Protein AF-A0A0F2LC52-F1 (afdb_monomer)

Radius of gyration: 11.7 Å; Cα contacts (8 Å, |Δi|>4): 82; chains: 1; bounding box: 27×32×23 Å

Foldseek 3Di:
DLVVLLVLVLV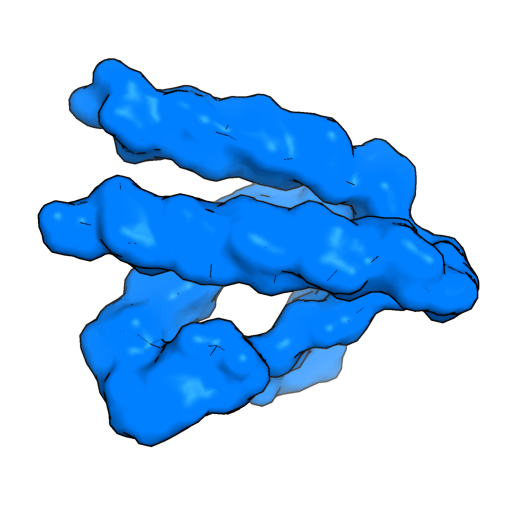VLVVCLPPDDQKDKFAQCVSQPPNPVSSVSVVVLVVVCVVVVQWADPDVRIIMGGSVSSVVSNVVSVVVVVD

Mean predicted aligned error: 2.98 Å

Secondary structure (DSSP, 8-state):
-HHHHHHHHHHHHHHHHTSSSSEEEEEHHHHHTT-HHHHHHHHHHHHHHHHTTSEEEEETTEEEEEGGGHHHHHHHHHHHHH-

Nearest PDB structures (foldseek):
  7bql-assembly1_A  TM=5.321E-01  e=1.132E+00  Aspergillus bombycis
  2qww-assembly3_F  TM=4.654E-01  e=9.269E-01  Listeria monocytogenes serotype 4b str. F2365
  5w7p-assembly1_A-2  TM=5.322E-01  e=1.928E+00  Penicillium oxalicum
  7bqj-assembly1_A  TM=5.351E-01  e=2.203E+00  Aspergillus bombycis
  2qww-assembly4_G  TM=4.482E-01  e=2.690E+00  Listeria monocytogenes serotype 4b str. F2365

Structure (mmCIF, N/CA/C/O backbone):
data_A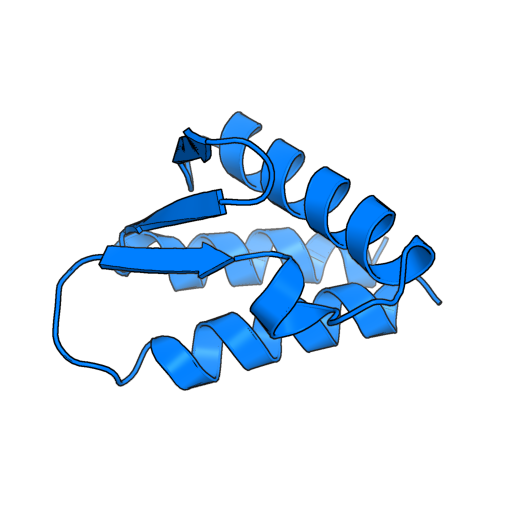F-A0A0F2LC52-F1
#
_entry.id   AF-A0A0F2LC52-F1
#
loop_
_atom_site.group_PDB
_atom_site.id
_atom_site.type_symbol
_atom_site.label_atom_id
_atom_site.label_alt_id
_atom_site.label_comp_id
_atom_site.label_asym_id
_atom_site.label_entity_id
_atom_site.label_seq_id
_atom_site.pdbx_PDB_ins_code
_atom_site.Cartn_x
_atom_site.Cartn_y
_atom_site.Cartn_z
_atom_site.occu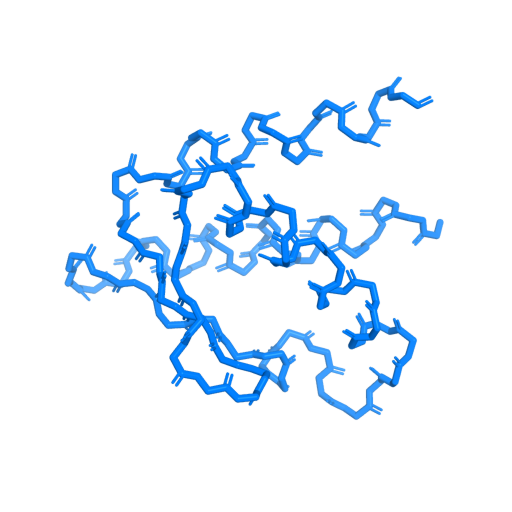pancy
_atom_site.B_iso_or_equiv
_atom_site.auth_seq_id
_atom_site.auth_comp_id
_atom_site.auth_asym_id
_atom_site.auth_atom_id
_atom_site.pdbx_PDB_model_num
ATOM 1 N N . MET A 1 1 ? 7.898 13.053 -11.449 1.00 58.28 1 MET A N 1
ATOM 2 C CA . MET A 1 1 ? 8.712 11.937 -10.910 1.00 58.28 1 MET A CA 1
ATOM 3 C C . MET A 1 1 ? 8.186 11.356 -9.600 1.00 58.28 1 MET A C 1
ATOM 5 O O . MET A 1 1 ? 8.206 10.150 -9.486 1.00 58.28 1 MET A O 1
ATOM 9 N N . ARG A 1 2 ? 7.722 12.122 -8.594 1.00 71.44 2 ARG A N 1
ATOM 10 C CA . ARG A 1 2 ? 7.128 11.503 -7.380 1.00 71.44 2 ARG A CA 1
ATOM 11 C C . ARG A 1 2 ? 5.730 10.913 -7.633 1.00 71.44 2 ARG A C 1
ATOM 13 O O . ARG A 1 2 ? 5.432 9.822 -7.163 1.00 71.44 2 ARG A O 1
ATOM 20 N N . THR A 1 3 ? 4.930 11.608 -8.439 1.00 85.06 3 THR A N 1
ATOM 21 C CA . THR A 1 3 ? 3.542 11.250 -8.762 1.00 85.06 3 THR A CA 1
ATOM 22 C C . THR A 1 3 ? 3.410 9.908 -9.482 1.00 85.06 3 THR A C 1
ATOM 24 O O . THR A 1 3 ? 2.546 9.124 -9.120 1.00 85.06 3 THR A O 1
ATOM 27 N N . GLU A 1 4 ? 4.321 9.578 -10.407 1.00 90.75 4 GLU A N 1
ATOM 28 C CA . GLU A 1 4 ? 4.260 8.321 -11.181 1.00 90.75 4 GLU A CA 1
ATOM 29 C C . GLU A 1 4 ? 4.328 7.062 -10.291 1.00 90.75 4 GLU A C 1
ATOM 31 O O . GLU A 1 4 ? 3.666 6.061 -10.562 1.00 90.75 4 GLU A O 1
ATOM 36 N N . TYR A 1 5 ? 5.108 7.096 -9.201 1.00 92.38 5 TYR A N 1
ATOM 37 C CA . TYR A 1 5 ? 5.224 5.961 -8.278 1.00 92.38 5 TYR A CA 1
ATOM 38 C C . TYR A 1 5 ? 3.998 5.846 -7.373 1.00 92.38 5 TYR A C 1
ATOM 40 O O . TYR A 1 5 ? 3.579 4.734 -7.054 1.00 92.38 5 TYR A O 1
ATOM 48 N N . ILE A 1 6 ? 3.403 6.982 -6.998 1.00 93.75 6 ILE A N 1
ATOM 49 C CA . ILE A 1 6 ? 2.136 7.010 -6.264 1.00 93.75 6 ILE A CA 1
ATOM 50 C C . ILE A 1 6 ? 1.022 6.431 -7.141 1.00 93.75 6 ILE A C 1
ATOM 52 O O . ILE A 1 6 ? 0.315 5.528 -6.705 1.00 93.75 6 ILE A O 1
ATOM 56 N N . GLU A 1 7 ? 0.913 6.873 -8.394 1.00 93.12 7 GLU A N 1
ATOM 57 C CA . GLU A 1 7 ? -0.062 6.357 -9.360 1.00 93.12 7 GLU A CA 1
ATOM 58 C C . GLU A 1 7 ? 0.111 4.854 -9.603 1.00 93.12 7 GLU A C 1
ATOM 60 O O . GLU A 1 7 ? -0.872 4.114 -9.606 1.00 93.12 7 GLU A O 1
ATOM 65 N N . ARG A 1 8 ? 1.354 4.367 -9.722 1.00 94.19 8 ARG A N 1
ATOM 66 C CA . ARG A 1 8 ? 1.642 2.926 -9.817 1.00 94.19 8 ARG A CA 1
ATOM 67 C C . ARG A 1 8 ? 1.163 2.145 -8.597 1.00 94.19 8 ARG A C 1
ATOM 69 O O . ARG A 1 8 ? 0.584 1.071 -8.759 1.00 94.19 8 ARG A O 1
ATOM 76 N N . LEU A 1 9 ? 1.403 2.657 -7.388 1.00 95.50 9 LEU A N 1
ATOM 77 C CA . LEU A 1 9 ? 0.935 2.010 -6.162 1.00 95.50 9 LEU A CA 1
ATOM 78 C C . LEU A 1 9 ? -0.596 2.009 -6.091 1.00 95.50 9 LEU A C 1
ATOM 80 O O . LEU A 1 9 ? -1.180 0.966 -5.816 1.00 95.50 9 LEU A O 1
ATOM 84 N N . LEU A 1 10 ? -1.245 3.135 -6.398 1.00 95.38 10 LEU A N 1
ATOM 85 C CA . LEU A 1 10 ? -2.707 3.246 -6.441 1.00 95.38 10 LEU A CA 1
ATOM 86 C C . LEU A 1 10 ? -3.316 2.258 -7.440 1.00 95.38 10 LEU A C 1
ATOM 88 O O . LEU A 1 10 ? -4.227 1.513 -7.086 1.00 95.38 10 LEU A O 1
ATOM 92 N N . HIS A 1 11 ? -2.761 2.183 -8.651 1.00 94.50 11 HIS A N 1
ATOM 93 C CA . HIS A 1 11 ? -3.208 1.238 -9.669 1.00 94.50 11 HIS A CA 1
ATOM 94 C C . HIS A 1 11 ? -3.059 -0.221 -9.214 1.00 94.50 11 HIS A C 1
ATOM 96 O O . HIS A 1 11 ? -3.958 -1.036 -9.434 1.00 94.50 11 HIS A O 1
ATOM 102 N N . TYR A 1 12 ? -1.955 -0.558 -8.537 1.00 94.94 12 TYR A N 1
ATOM 103 C CA . TYR A 1 12 ? -1.777 -1.881 -7.938 1.00 94.94 12 TYR A CA 1
ATOM 104 C C . TYR A 1 12 ? -2.849 -2.159 -6.875 1.00 94.94 12 TYR A C 1
ATOM 106 O O . TYR A 1 12 ? -3.475 -3.215 -6.896 1.00 94.94 12 TYR A O 1
ATOM 114 N N . LEU A 1 13 ? -3.103 -1.221 -5.961 1.00 95.19 13 LEU A N 1
ATOM 115 C CA . LEU A 1 13 ? -4.111 -1.405 -4.913 1.00 95.19 13 LEU A CA 1
ATOM 116 C C . LEU A 1 13 ? -5.514 -1.607 -5.495 1.00 95.19 13 LEU A C 1
ATOM 118 O O . LEU A 1 13 ? -6.205 -2.526 -5.062 1.00 95.19 13 LEU A O 1
ATOM 122 N N . ASP A 1 14 ? -5.901 -0.823 -6.502 1.00 92.88 14 ASP A N 1
ATOM 123 C CA . ASP A 1 14 ? -7.213 -0.936 -7.151 1.00 92.88 14 ASP A CA 1
ATOM 124 C C . ASP A 1 14 ? -7.370 -2.263 -7.894 1.00 92.88 14 ASP A C 1
ATOM 126 O O . ASP A 1 14 ? -8.373 -2.953 -7.731 1.00 92.88 14 ASP A O 1
ATOM 130 N N . THR A 1 15 ? -6.345 -2.674 -8.644 1.00 92.25 15 THR A N 1
ATOM 131 C CA . THR A 1 15 ? -6.373 -3.930 -9.411 1.00 92.25 15 THR A CA 1
ATOM 132 C C . THR A 1 15 ? -6.582 -5.142 -8.504 1.00 92.25 15 THR A C 1
ATOM 134 O O . THR A 1 15 ? -7.350 -6.047 -8.821 1.00 92.25 15 THR A O 1
ATOM 137 N N . TYR A 1 16 ? -5.903 -5.169 -7.356 1.00 89.62 16 TYR A N 1
ATOM 138 C CA . TYR A 1 16 ? -5.955 -6.300 -6.431 1.00 89.62 16 TYR A CA 1
ATOM 139 C C . TYR A 1 16 ? -7.057 -6.164 -5.366 1.00 89.62 16 TYR A C 1
ATOM 141 O O . TYR A 1 16 ? -7.304 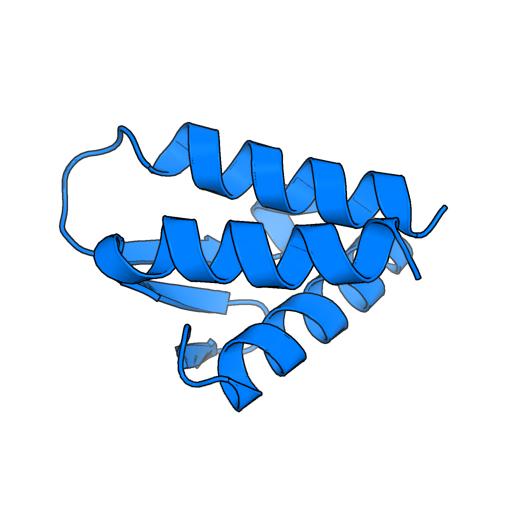-7.117 -4.619 1.00 89.62 16 TYR A O 1
ATOM 149 N N . ARG A 1 17 ? -7.760 -5.023 -5.300 1.00 89.88 17 ARG A N 1
ATOM 150 C CA . ARG A 1 17 ? -8.935 -4.838 -4.433 1.00 89.88 17 ARG A CA 1
ATOM 151 C C . ARG A 1 17 ? -10.049 -5.824 -4.783 1.00 89.88 17 ARG A C 1
ATOM 153 O O . ARG A 1 17 ? -10.659 -6.378 -3.869 1.00 89.88 17 ARG A O 1
ATOM 160 N N . GLU A 1 18 ? -10.235 -6.105 -6.069 1.00 89.12 18 GLU A N 1
ATOM 161 C CA . GLU A 1 18 ? -11.295 -6.975 -6.600 1.00 89.12 18 GLU A CA 1
ATOM 162 C C . GLU A 1 18 ? -11.035 -8.479 -6.393 1.00 89.12 18 GLU A C 1
ATOM 164 O O . GLU A 1 18 ? -11.926 -9.309 -6.559 1.00 89.12 18 GLU A O 1
ATOM 169 N N . PHE A 1 19 ? -9.816 -8.872 -6.015 1.00 89.69 19 PHE A N 1
ATOM 170 C CA . PHE A 1 19 ? -9.452 -10.289 -5.884 1.00 89.69 19 PHE A CA 1
ATOM 171 C C . PHE A 1 19 ? -10.109 -10.904 -4.638 1.00 89.69 19 PHE A C 1
ATOM 173 O O . PHE A 1 19 ? -10.291 -10.201 -3.662 1.00 89.69 19 PHE A O 1
ATOM 180 N N . PRO A 1 20 ? -10.443 -12.197 -4.555 1.00 91.00 20 PRO A N 1
ATOM 181 C CA . PRO A 1 20 ? -11.017 -12.758 -3.326 1.00 91.00 20 PRO A CA 1
ATOM 182 C C . PRO A 1 20 ? -10.100 -12.628 -2.089 1.00 91.00 20 PRO A C 1
ATOM 184 O O . PRO A 1 20 ? -8.875 -12.672 -2.205 1.00 91.00 20 PRO A O 1
ATOM 187 N N . GLY A 1 21 ? -10.695 -12.506 -0.895 1.00 93.75 21 GLY A N 1
ATOM 188 C CA . GLY A 1 21 ? -9.986 -12.467 0.395 1.00 93.75 21 GLY A CA 1
ATOM 189 C C . GLY A 1 21 ? -10.038 -11.117 1.124 1.00 93.75 21 GLY A C 1
ATOM 190 O O . GLY A 1 21 ? -10.431 -10.096 0.558 1.00 93.75 21 GLY A O 1
ATOM 191 N N . THR A 1 22 ? -9.646 -11.121 2.402 1.00 95.44 22 THR A N 1
ATOM 192 C CA . THR A 1 22 ? -9.681 -9.950 3.307 1.00 95.44 22 THR A CA 1
ATOM 193 C C . THR A 1 22 ? -8.387 -9.137 3.313 1.00 95.44 22 THR A C 1
ATOM 195 O O . THR A 1 22 ? -8.376 -7.988 3.762 1.00 95.44 22 THR A O 1
ATOM 198 N N . VAL A 1 23 ? -7.303 -9.721 2.802 1.00 95.62 23 VAL A N 1
ATOM 199 C CA . VAL A 1 23 ? -5.964 -9.131 2.786 1.00 95.62 23 VAL A CA 1
ATOM 200 C C . VAL A 1 23 ? -5.395 -9.085 1.376 1.00 95.62 23 VAL A C 1
ATOM 202 O O . VAL A 1 23 ? -5.710 -9.916 0.526 1.00 95.62 23 VAL A O 1
ATOM 205 N N . LEU A 1 24 ? -4.518 -8.117 1.151 1.00 95.88 24 LEU A N 1
ATOM 206 C CA . LEU A 1 24 ? -3.775 -7.900 -0.076 1.00 95.88 24 LEU A CA 1
ATOM 207 C C . LEU A 1 24 ? -2.282 -7.953 0.247 1.00 95.88 24 LEU A C 1
ATOM 209 O O . LEU A 1 24 ?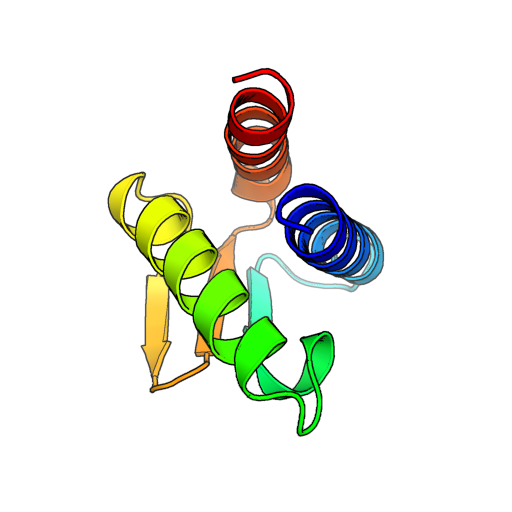 -1.799 -7.264 1.146 1.00 95.88 24 LEU A O 1
ATOM 213 N N . VAL A 1 25 ? -1.544 -8.778 -0.496 1.00 95.88 25 VAL A N 1
ATOM 214 C CA . VAL A 1 25 ? -0.085 -8.876 -0.370 1.00 95.88 25 VAL A CA 1
ATOM 215 C C . VAL A 1 25 ? 0.562 -7.947 -1.390 1.00 95.88 25 VAL A C 1
ATOM 217 O O . VAL A 1 25 ? 0.453 -8.149 -2.603 1.00 95.88 25 VAL A O 1
ATOM 220 N N . VAL A 1 26 ? 1.270 -6.936 -0.898 1.00 97.06 26 VAL A N 1
ATOM 221 C CA . VAL A 1 26 ? 2.061 -6.018 -1.716 1.00 97.06 26 VAL A CA 1
ATOM 222 C C . VAL A 1 26 ? 3.472 -6.562 -1.819 1.00 97.06 26 VAL A C 1
ATOM 224 O O . VAL A 1 26 ? 4.139 -6.749 -0.804 1.00 97.06 26 VAL A O 1
ATOM 227 N N . LYS A 1 27 ? 3.952 -6.792 -3.042 1.00 96.38 27 LYS A N 1
ATOM 228 C CA . LYS A 1 27 ? 5.358 -7.121 -3.298 1.00 96.38 27 LYS A CA 1
ATOM 229 C C . LYS A 1 27 ? 5.966 -6.049 -4.185 1.00 96.38 27 LYS A C 1
ATOM 231 O O . LYS A 1 27 ? 5.456 -5.810 -5.276 1.00 96.38 27 LYS A O 1
ATOM 236 N N . ILE A 1 28 ? 7.077 -5.456 -3.754 1.00 96.62 28 ILE A N 1
ATOM 237 C CA . ILE A 1 28 ? 7.749 -4.383 -4.507 1.00 96.62 28 ILE A CA 1
ATOM 238 C C . ILE A 1 28 ? 8.128 -4.849 -5.917 1.00 96.62 28 ILE A C 1
ATOM 240 O O . ILE A 1 28 ? 7.904 -4.129 -6.885 1.00 96.62 28 ILE A O 1
ATOM 244 N N . GLU A 1 29 ? 8.605 -6.089 -6.049 1.00 95.62 29 GLU A N 1
ATOM 245 C CA . GLU A 1 29 ? 8.955 -6.697 -7.341 1.00 95.62 29 GLU A CA 1
ATOM 246 C C . GLU A 1 29 ? 7.771 -6.765 -8.320 1.00 95.62 29 GLU A C 1
ATOM 248 O O . GLU A 1 29 ? 7.971 -6.677 -9.526 1.00 95.62 29 GLU A O 1
ATOM 253 N N . ARG A 1 30 ? 6.529 -6.871 -7.821 1.00 95.38 30 ARG A N 1
ATOM 254 C CA . ARG A 1 30 ? 5.323 -6.906 -8.666 1.00 95.38 30 ARG A CA 1
ATOM 255 C C . ARG A 1 30 ? 4.907 -5.525 -9.163 1.00 95.38 30 ARG A C 1
ATOM 257 O O . ARG A 1 30 ? 4.187 -5.445 -10.149 1.00 95.38 30 ARG A O 1
ATOM 264 N N . ILE A 1 31 ? 5.342 -4.466 -8.484 1.00 95.56 31 ILE A N 1
ATOM 265 C CA . ILE A 1 31 ? 5.052 -3.076 -8.859 1.00 95.56 31 ILE A CA 1
ATOM 266 C C . ILE A 1 31 ? 6.177 -2.521 -9.742 1.00 95.56 31 ILE A C 1
ATOM 268 O O . ILE A 1 31 ? 5.918 -1.863 -10.745 1.00 95.56 31 ILE A O 1
ATOM 272 N N . CYS A 1 32 ? 7.430 -2.787 -9.369 1.00 95.31 32 CYS A N 1
ATOM 273 C CA . CYS A 1 32 ? 8.606 -2.138 -9.947 1.00 95.31 32 CYS A CA 1
ATOM 274 C C . CYS A 1 32 ? 9.475 -3.048 -10.825 1.00 95.31 32 CYS A C 1
ATOM 276 O O . CYS A 1 32 ? 10.360 -2.547 -11.519 1.00 95.31 32 CYS A O 1
ATOM 278 N N . GLY A 1 33 ? 9.285 -4.370 -10.789 1.00 94.62 33 GLY A N 1
ATOM 279 C CA . GLY A 1 33 ? 10.203 -5.308 -11.434 1.00 94.62 33 GLY A CA 1
ATOM 280 C C . GLY A 1 33 ? 11.640 -5.107 -10.938 1.00 94.62 33 GLY A C 1
ATOM 281 O O . GLY A 1 33 ? 11.905 -5.170 -9.739 1.00 94.62 33 GLY A O 1
ATOM 282 N N . ILE A 1 34 ? 12.559 -4.832 -11.869 1.00 95.06 34 ILE A N 1
ATOM 283 C CA . ILE A 1 34 ? 13.988 -4.598 -11.595 1.00 95.06 34 ILE A CA 1
ATOM 284 C C . ILE A 1 34 ? 14.354 -3.115 -11.393 1.00 95.06 34 ILE A C 1
ATOM 286 O O . ILE A 1 34 ? 15.522 -2.800 -11.151 1.00 95.06 34 ILE A O 1
ATOM 290 N N . ASP A 1 35 ? 13.389 -2.195 -11.494 1.00 95.44 35 ASP A N 1
ATOM 291 C CA . ASP A 1 35 ? 13.635 -0.761 -11.337 1.00 95.44 35 ASP A CA 1
ATOM 292 C C . ASP A 1 35 ? 13.949 -0.425 -9.869 1.00 95.44 35 ASP A C 1
ATOM 294 O O . ASP A 1 35 ? 13.080 -0.408 -8.987 1.00 95.44 35 ASP A O 1
ATOM 298 N N . ARG A 1 36 ? 15.229 -0.141 -9.608 1.00 94.38 36 ARG A N 1
ATOM 299 C CA . ARG A 1 36 ? 15.739 0.198 -8.273 1.00 94.38 36 ARG A CA 1
ATOM 300 C C . ARG A 1 36 ? 15.217 1.539 -7.767 1.00 94.38 36 ARG A C 1
ATOM 302 O O . ARG A 1 36 ? 15.010 1.675 -6.562 1.00 94.38 36 ARG A O 1
ATOM 309 N N . ARG A 1 37 ? 14.999 2.516 -8.653 1.00 94.25 37 ARG A N 1
ATOM 310 C CA . ARG A 1 37 ? 14.506 3.844 -8.268 1.00 94.25 37 ARG A CA 1
ATOM 311 C C . ARG A 1 37 ? 13.043 3.750 -7.863 1.00 94.25 37 ARG A C 1
ATOM 313 O O . ARG A 1 37 ? 12.696 4.206 -6.777 1.00 94.25 37 ARG A O 1
ATOM 320 N N . CYS A 1 38 ? 12.235 3.064 -8.670 1.00 94.81 38 CYS A N 1
ATOM 321 C CA . CYS A 1 38 ? 10.862 2.717 -8.312 1.00 94.81 38 CYS A CA 1
ATOM 322 C C . CYS A 1 38 ? 10.820 1.973 -6.975 1.00 94.81 38 CYS A C 1
ATOM 324 O O . CYS A 1 38 ? 10.090 2.373 -6.073 1.00 94.81 38 CYS A O 1
ATOM 326 N N . SER A 1 39 ? 11.660 0.945 -6.810 1.00 95.94 39 SER A N 1
ATOM 327 C CA . SER A 1 39 ? 11.686 0.145 -5.582 1.00 95.94 39 SER A CA 1
ATOM 328 C C . SER A 1 39 ? 11.967 0.997 -4.348 1.00 95.94 39 SER A C 1
ATOM 330 O O . SER A 1 39 ? 11.276 0.857 -3.345 1.00 95.94 39 SER A O 1
ATOM 332 N N . TRP A 1 40 ? 12.944 1.905 -4.421 1.00 95.69 40 TRP A N 1
ATOM 333 C CA . TRP A 1 40 ? 13.264 2.809 -3.317 1.00 95.69 40 TRP A CA 1
ATOM 334 C C . TRP A 1 40 ? 12.084 3.725 -2.961 1.00 95.69 40 TRP A C 1
ATOM 336 O O . TRP A 1 40 ? 11.727 3.834 -1.790 1.00 95.69 40 TRP A O 1
ATOM 346 N N . TYR A 1 41 ? 11.422 4.316 -3.961 1.00 95.81 41 TYR A N 1
ATOM 347 C CA . TYR A 1 41 ? 10.249 5.164 -3.733 1.00 95.81 41 TYR A CA 1
ATOM 348 C C . TYR A 1 41 ? 9.063 4.397 -3.143 1.00 95.81 41 TYR A C 1
ATOM 350 O O . TYR A 1 41 ? 8.483 4.856 -2.161 1.00 95.81 41 TYR A O 1
ATOM 358 N N . ILE A 1 42 ? 8.716 3.229 -3.693 1.00 96.75 42 ILE A N 1
ATOM 359 C CA . ILE A 1 42 ? 7.603 2.428 -3.169 1.00 96.75 42 ILE A CA 1
ATOM 360 C C . ILE A 1 42 ? 7.916 1.936 -1.752 1.00 96.75 42 ILE A C 1
ATOM 362 O O . ILE A 1 42 ? 7.023 1.943 -0.917 1.00 96.75 42 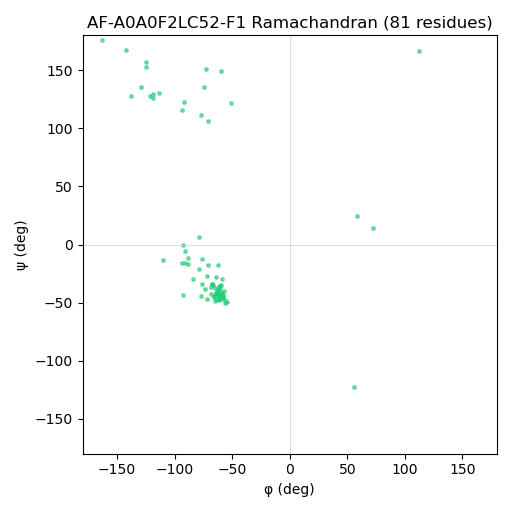ILE A O 1
ATOM 366 N N . ILE A 1 43 ? 9.164 1.568 -1.435 1.00 96.75 43 ILE A N 1
ATOM 367 C CA . ILE A 1 43 ? 9.546 1.205 -0.059 1.00 96.75 43 ILE A CA 1
ATOM 368 C C . ILE A 1 43 ? 9.279 2.363 0.907 1.00 96.75 43 ILE A C 1
ATOM 370 O O . ILE A 1 43 ? 8.713 2.129 1.969 1.00 96.75 43 ILE A O 1
ATOM 374 N N . ASN A 1 44 ? 9.632 3.597 0.541 1.00 95.81 44 ASN A N 1
ATOM 375 C CA . ASN A 1 44 ? 9.366 4.757 1.393 1.00 95.81 44 ASN A CA 1
ATOM 376 C C . ASN A 1 44 ? 7.861 4.999 1.583 1.00 95.81 44 ASN A C 1
ATOM 378 O O . ASN A 1 44 ? 7.430 5.252 2.703 1.00 95.81 44 ASN A O 1
ATOM 382 N N . LEU A 1 45 ? 7.059 4.863 0.521 1.00 96.31 45 LEU A N 1
ATOM 383 C CA . LEU A 1 45 ? 5.598 4.963 0.620 1.00 96.31 45 LEU A CA 1
ATOM 384 C C . LEU A 1 45 ? 5.011 3.858 1.506 1.00 96.31 45 LEU A C 1
ATOM 386 O O . LEU A 1 45 ? 4.149 4.127 2.333 1.00 96.31 45 LEU A O 1
ATOM 390 N N . MET A 1 46 ? 5.489 2.622 1.365 1.00 97.75 46 MET A N 1
ATOM 391 C CA . MET A 1 46 ? 5.015 1.500 2.172 1.00 97.75 46 MET A CA 1
ATOM 392 C C . MET A 1 46 ? 5.418 1.623 3.643 1.00 97.75 46 MET A C 1
ATOM 394 O O . MET A 1 46 ? 4.615 1.276 4.501 1.00 97.75 46 MET A O 1
ATOM 398 N N . ASN A 1 47 ? 6.610 2.151 3.941 1.00 97.50 47 ASN A N 1
ATOM 399 C CA . ASN A 1 47 ? 7.008 2.459 5.316 1.00 97.50 47 ASN A CA 1
ATOM 400 C C . ASN A 1 47 ? 6.098 3.543 5.922 1.00 97.50 47 ASN A C 1
ATOM 402 O O . ASN A 1 47 ? 5.639 3.374 7.040 1.00 97.50 47 ASN A O 1
ATOM 406 N N . LEU A 1 48 ? 5.765 4.604 5.175 1.00 96.50 48 LEU A N 1
ATOM 407 C CA . LEU A 1 48 ? 4.813 5.623 5.639 1.00 96.50 48 LEU A CA 1
ATOM 408 C C . LEU A 1 48 ? 3.425 5.016 5.923 1.00 96.50 48 LEU A C 1
ATOM 410 O O . LEU A 1 48 ? 2.820 5.276 6.954 1.00 96.50 48 LEU A O 1
ATOM 414 N N . ILE A 1 49 ? 2.923 4.162 5.026 1.00 97.69 49 ILE A N 1
ATOM 415 C CA . ILE A 1 49 ? 1.647 3.451 5.218 1.00 97.69 49 ILE A CA 1
ATOM 416 C C . ILE A 1 49 ? 1.694 2.540 6.462 1.00 97.69 49 ILE A C 1
ATOM 418 O O . ILE A 1 49 ? 0.685 2.350 7.141 1.00 97.69 49 ILE A O 1
ATOM 422 N N . GLU A 1 50 ? 2.844 1.927 6.739 1.00 97.69 50 GLU A N 1
ATOM 423 C CA . GLU A 1 50 ? 3.085 1.118 7.937 1.00 97.69 50 GLU A CA 1
ATOM 424 C C . GLU A 1 50 ? 3.112 1.970 9.217 1.00 97.69 50 GLU A C 1
ATOM 426 O O . GLU A 1 50 ? 2.471 1.590 10.193 1.00 97.69 50 GLU A O 1
ATOM 431 N N . GLU A 1 51 ? 3.763 3.137 9.202 1.00 97.56 51 GLU A N 1
ATOM 432 C CA . GLU A 1 51 ? 3.782 4.099 10.320 1.00 97.56 51 GLU A CA 1
ATOM 433 C C . GLU A 1 51 ? 2.369 4.587 10.690 1.00 97.56 51 GLU A C 1
ATOM 435 O O . GLU A 1 51 ? 2.047 4.734 11.869 1.00 97.56 51 GLU A O 1
ATOM 440 N N . GLU A 1 52 ? 1.486 4.727 9.699 1.00 97.62 52 GLU A N 1
ATOM 441 C CA . GLU A 1 52 ? 0.064 5.061 9.881 1.00 97.62 52 GLU A CA 1
ATOM 442 C C . GLU A 1 52 ? -0.810 3.862 10.318 1.00 97.62 52 GLU A C 1
ATOM 444 O O . GLU A 1 52 ? -2.035 3.963 10.390 1.00 97.62 52 GLU A O 1
ATOM 449 N N . ASN A 1 53 ? -0.215 2.701 10.618 1.00 97.94 53 ASN A N 1
ATOM 450 C CA . ASN A 1 53 ? -0.907 1.456 10.989 1.00 97.94 53 ASN A CA 1
ATOM 451 C C . ASN A 1 53 ? -1.898 0.936 9.926 1.00 97.94 53 ASN A C 1
ATOM 453 O O . ASN A 1 53 ? -2.838 0.196 10.232 1.00 97.94 53 ASN A O 1
ATOM 457 N N . LEU A 1 54 ? -1.700 1.298 8.656 1.00 98.12 54 LEU A N 1
ATOM 458 C CA . LEU A 1 54 ? -2.570 0.882 7.551 1.00 98.12 54 LEU A CA 1
ATOM 459 C C . LEU A 1 54 ? -2.073 -0.392 6.851 1.00 98.12 54 LEU A C 1
ATOM 461 O O . LEU A 1 54 ? -2.839 -1.053 6.140 1.00 98.12 54 LEU A O 1
ATOM 465 N N . SER A 1 55 ? -0.815 -0.769 7.079 1.00 97.94 55 SER A N 1
ATOM 466 C CA . SER A 1 55 ? -0.206 -2.011 6.599 1.00 97.94 55 SER A CA 1
ATOM 467 C C . SER A 1 55 ? 0.746 -2.604 7.637 1.00 97.94 55 SER A C 1
ATOM 469 O O . SER A 1 55 ? 1.114 -1.937 8.597 1.00 97.94 55 SER A O 1
ATOM 471 N N . TYR A 1 56 ? 1.165 -3.851 7.430 1.00 97.19 56 TYR A N 1
ATOM 472 C CA . TYR A 1 56 ? 2.208 -4.498 8.227 1.00 97.19 56 TYR A CA 1
ATOM 473 C C . TYR A 1 56 ? 3.273 -5.117 7.322 1.00 97.19 56 TYR A C 1
ATOM 475 O O . TYR A 1 56 ? 2.956 -5.798 6.337 1.00 97.19 56 TYR A O 1
ATOM 483 N N . LYS A 1 57 ? 4.546 -4.916 7.663 1.00 97.62 57 LYS A N 1
ATOM 484 C CA . LYS A 1 57 ? 5.670 -5.499 6.933 1.00 97.62 57 LYS A CA 1
ATOM 485 C C . LYS A 1 57 ? 5.849 -6.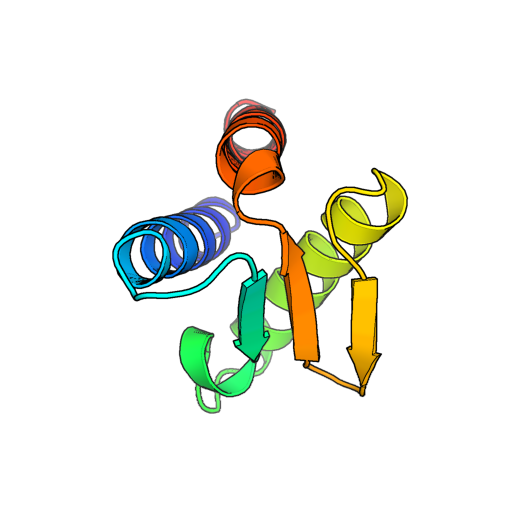968 7.275 1.00 97.62 57 LYS A C 1
ATOM 487 O O . LYS A 1 57 ? 6.301 -7.330 8.354 1.00 97.62 57 LYS A O 1
ATOM 492 N N . TRP A 1 58 ? 5.571 -7.827 6.299 1.00 96.62 58 TRP A N 1
ATOM 493 C CA . TRP A 1 58 ? 5.737 -9.271 6.454 1.00 96.62 58 TRP A CA 1
ATOM 494 C C . TRP A 1 58 ? 7.202 -9.699 6.349 1.00 96.62 58 TRP A C 1
ATOM 496 O O . TRP A 1 58 ? 7.688 -10.528 7.111 1.00 96.62 58 TRP A O 1
ATOM 506 N N . ARG A 1 59 ? 7.918 -9.150 5.362 1.00 95.50 59 ARG A N 1
ATOM 507 C CA . ARG A 1 59 ? 9.350 -9.388 5.130 1.00 95.50 59 ARG A CA 1
ATOM 508 C C . ARG A 1 59 ? 9.916 -8.305 4.220 1.00 95.50 59 ARG A C 1
ATOM 510 O O . ARG A 1 59 ? 9.183 -7.461 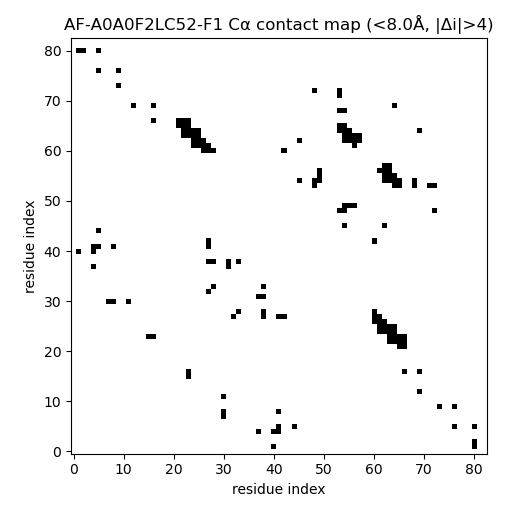3.708 1.00 95.50 59 ARG A O 1
ATOM 517 N N . LYS A 1 60 ? 11.227 -8.330 3.970 1.00 93.50 60 LYS A N 1
ATOM 518 C CA . LYS A 1 60 ? 11.881 -7.373 3.064 1.00 93.50 60 LYS A CA 1
ATOM 519 C C . LYS A 1 60 ? 11.150 -7.306 1.714 1.00 93.50 60 LYS A C 1
ATOM 521 O O . LYS A 1 60 ? 11.015 -8.316 1.029 1.00 93.50 60 LYS A O 1
ATOM 526 N N . GLY A 1 61 ? 10.687 -6.109 1.347 1.00 95.88 61 GLY A N 1
ATOM 527 C CA . GLY A 1 61 ? 9.994 -5.869 0.080 1.00 95.88 61 GLY A CA 1
ATOM 528 C C . GLY A 1 61 ? 8.576 -6.450 0.002 1.00 95.88 61 GLY A C 1
ATOM 529 O O . GLY A 1 61 ? 8.047 -6.578 -1.102 1.00 95.88 61 GLY A O 1
ATOM 530 N N . THR A 1 62 ? 7.975 -6.861 1.124 1.00 98.00 62 THR A N 1
ATOM 531 C CA . THR A 1 62 ? 6.622 -7.430 1.166 1.00 98.00 62 THR A CA 1
ATOM 532 C C . THR A 1 62 ? 5.819 -6.896 2.351 1.00 98.00 62 THR A C 1
ATOM 534 O O . THR A 1 62 ? 6.245 -7.029 3.498 1.00 98.00 62 THR A O 1
ATOM 537 N N . TRP A 1 63 ? 4.620 -6.392 2.070 1.00 98.38 63 TRP A N 1
ATOM 538 C CA . TRP A 1 63 ? 3.661 -5.920 3.069 1.00 98.38 63 TRP A CA 1
ATOM 539 C C . TRP A 1 63 ? 2.319 -6.620 2.912 1.00 98.38 63 TRP A C 1
ATOM 541 O O . TRP A 1 63 ? 1.974 -7.114 1.835 1.00 98.38 63 TRP A O 1
ATOM 551 N N . ILE A 1 64 ? 1.564 -6.638 4.001 1.00 97.94 64 ILE A N 1
ATOM 552 C CA . ILE A 1 64 ? 0.181 -7.092 4.050 1.00 97.94 64 ILE A CA 1
ATOM 553 C C . ILE A 1 64 ? -0.692 -5.881 4.371 1.00 97.94 64 ILE A C 1
ATOM 555 O O . ILE A 1 64 ? -0.415 -5.138 5.312 1.00 97.94 64 ILE A O 1
ATOM 559 N N . ILE A 1 65 ? -1.743 -5.694 3.580 1.00 97.94 65 ILE A N 1
ATOM 560 C CA . ILE A 1 65 ? -2.759 -4.657 3.762 1.00 97.94 65 ILE A CA 1
ATOM 561 C C . ILE A 1 65 ? -4.103 -5.347 3.976 1.00 97.94 65 ILE A C 1
ATOM 563 O O . ILE A 1 65 ? -4.496 -6.192 3.171 1.00 97.94 65 ILE A O 1
ATOM 567 N N . TYR A 1 66 ? -4.833 -4.974 5.025 1.00 96.75 66 TYR A N 1
ATOM 568 C CA . TYR A 1 66 ? -6.246 -5.333 5.127 1.00 96.75 66 TYR A CA 1
ATOM 569 C C . TYR A 1 66 ? -7.061 -4.471 4.170 1.00 96.75 66 TYR A C 1
ATOM 571 O O . TYR A 1 66 ? -6.861 -3.262 4.082 1.00 96.75 66 TYR A O 1
ATOM 579 N N . LYS A 1 67 ? -7.996 -5.071 3.436 1.00 95.62 67 LYS A N 1
ATOM 580 C CA . LYS A 1 67 ? -8.706 -4.352 2.369 1.00 95.62 67 LYS A CA 1
ATOM 581 C C . LYS A 1 67 ? -9.559 -3.184 2.844 1.00 95.62 67 LYS A C 1
ATOM 583 O O . LYS A 1 67 ? -9.725 -2.222 2.103 1.00 95.62 67 LYS A O 1
ATOM 588 N N . ASN A 1 68 ? -10.055 -3.244 4.076 1.00 95.38 68 ASN A N 1
ATOM 589 C CA . ASN A 1 68 ? -10.754 -2.129 4.716 1.00 95.38 68 ASN A CA 1
ATOM 590 C C . ASN A 1 68 ? -9.864 -0.882 4.898 1.00 95.38 68 ASN A C 1
ATOM 592 O O . ASN A 1 68 ? -10.392 0.209 5.082 1.00 95.38 68 ASN A O 1
ATOM 596 N N . ASN A 1 69 ? -8.537 -1.019 4.812 1.00 97.25 69 ASN A N 1
ATOM 597 C CA . ASN A 1 69 ? -7.602 0.100 4.879 1.00 97.25 69 ASN A CA 1
ATOM 598 C C . ASN A 1 69 ? -7.316 0.733 3.509 1.00 97.25 69 ASN A C 1
ATOM 600 O O . ASN A 1 69 ? -6.730 1.810 3.477 1.00 97.25 69 ASN A O 1
ATOM 604 N N . ILE A 1 70 ? -7.710 0.117 2.384 1.00 96.19 70 ILE A N 1
ATOM 605 C CA . ILE A 1 70 ? -7.340 0.604 1.041 1.00 96.19 70 ILE A CA 1
ATOM 606 C C . ILE A 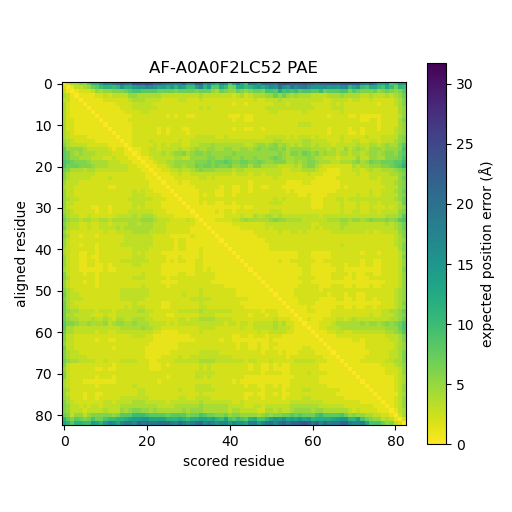1 70 ? -7.817 2.042 0.813 1.00 96.19 70 ILE A C 1
ATOM 608 O O . ILE A 1 70 ? -7.040 2.853 0.322 1.00 96.19 70 ILE A O 1
ATOM 612 N N . ASP A 1 71 ? -9.043 2.388 1.212 1.00 96.00 71 ASP A N 1
ATOM 613 C CA . ASP A 1 71 ? -9.568 3.749 1.024 1.00 96.00 71 ASP A CA 1
ATOM 614 C C . ASP A 1 71 ? -8.768 4.793 1.819 1.00 96.00 71 ASP A C 1
ATOM 616 O O . ASP A 1 71 ? -8.363 5.810 1.261 1.00 96.00 71 ASP A O 1
ATOM 620 N N . LYS A 1 72 ? -8.405 4.488 3.071 1.00 97.44 72 LYS A N 1
ATOM 621 C CA . LYS A 1 72 ? -7.534 5.352 3.890 1.00 97.44 72 LYS A CA 1
ATOM 622 C C . LYS A 1 72 ? -6.135 5.500 3.294 1.00 97.44 72 LYS A C 1
ATOM 624 O O . LYS A 1 72 ? -5.563 6.585 3.304 1.00 97.44 72 LYS A O 1
ATOM 629 N N . ILE A 1 73 ? -5.580 4.417 2.744 1.00 97.31 73 ILE A N 1
ATOM 630 C CA . ILE A 1 73 ? -4.287 4.457 2.049 1.00 97.31 73 ILE A CA 1
ATOM 631 C C . ILE A 1 73 ? -4.376 5.360 0.819 1.00 97.31 73 ILE A C 1
ATOM 633 O O . ILE A 1 73 ? -3.465 6.147 0.576 1.00 97.31 73 ILE A O 1
ATOM 637 N N . ARG A 1 74 ? -5.468 5.287 0.049 1.00 95.56 74 ARG A N 1
ATOM 638 C CA . ARG A 1 74 ? -5.676 6.171 -1.106 1.00 95.56 74 ARG A CA 1
ATOM 639 C C . ARG A 1 74 ? -5.731 7.632 -0.679 1.00 95.56 74 ARG A C 1
ATOM 641 O O . ARG A 1 74 ? -5.061 8.454 -1.295 1.00 95.56 74 ARG A O 1
ATOM 648 N N . GLU A 1 75 ? -6.488 7.946 0.367 1.00 95.44 75 GLU A N 1
ATOM 649 C CA . GLU A 1 75 ? -6.564 9.301 0.922 1.00 95.44 75 GLU A CA 1
ATOM 650 C C . GLU A 1 75 ? -5.177 9.817 1.315 1.00 95.44 75 GLU A C 1
ATOM 652 O O . GLU A 1 75 ? -4.772 10.875 0.833 1.00 95.44 75 GLU A O 1
ATOM 657 N N . LEU A 1 76 ? -4.415 9.031 2.086 1.00 95.44 76 LEU A N 1
ATOM 658 C CA . LEU A 1 76 ? -3.038 9.343 2.477 1.00 95.44 76 LEU A CA 1
ATOM 659 C C . LEU A 1 76 ? -2.134 9.590 1.261 1.00 95.44 76 LEU A C 1
ATOM 661 O O . LEU A 1 76 ? -1.409 10.575 1.213 1.00 95.44 76 LEU A O 1
ATOM 665 N N . LEU A 1 77 ? -2.171 8.718 0.255 1.00 93.69 77 LEU A N 1
ATOM 666 C CA . LEU A 1 77 ? -1.321 8.855 -0.928 1.00 93.69 77 LEU A CA 1
ATOM 667 C C . LEU A 1 77 ? -1.690 10.081 -1.778 1.00 93.69 77 LEU A C 1
ATOM 669 O O . LEU A 1 77 ? -0.807 10.709 -2.362 1.00 93.69 77 LEU A O 1
ATOM 673 N N . LEU A 1 78 ? -2.973 10.447 -1.841 1.00 91.38 78 LEU A N 1
ATOM 674 C CA . LEU A 1 78 ? -3.439 11.618 -2.587 1.00 91.38 78 LEU A CA 1
ATOM 675 C C . LEU A 1 78 ? -3.050 12.945 -1.925 1.00 91.38 78 LEU A C 1
ATOM 677 O O . LEU A 1 78 ? -2.895 13.939 -2.640 1.00 91.38 78 LEU A O 1
ATOM 681 N N . THR A 1 79 ? -2.861 12.994 -0.601 1.00 91.81 79 THR A N 1
ATOM 682 C CA . THR A 1 79 ? -2.349 14.213 0.054 1.00 91.81 79 THR A CA 1
ATOM 683 C C . THR A 1 79 ? -0.908 14.510 -0.365 1.00 91.81 79 THR A C 1
ATOM 685 O O . THR A 1 79 ? -0.582 15.669 -0.607 1.00 91.81 79 THR A O 1
ATOM 688 N N . LEU A 1 80 ? -0.090 13.473 -0.581 1.00 87.81 80 LEU A N 1
ATOM 689 C CA . LEU A 1 80 ? 1.311 13.582 -1.018 1.00 87.81 80 LEU A CA 1
ATOM 690 C C . LEU A 1 80 ? 1.483 14.044 -2.473 1.00 87.81 80 LEU A C 1
ATOM 692 O O . LEU A 1 80 ? 2.580 14.423 -2.876 1.00 87.81 80 LEU A O 1
ATOM 696 N N . VAL A 1 81 ? 0.428 13.954 -3.289 1.00 82.25 81 VAL A N 1
ATOM 697 C CA . VAL A 1 81 ? 0.431 14.451 -4.678 1.00 82.25 81 VAL A CA 1
ATOM 698 C C . VAL A 1 81 ? 0.118 15.947 -4.730 1.00 82.25 81 VAL A C 1
ATOM 700 O O . VAL A 1 81 ? 0.558 16.634 -5.649 1.00 82.25 81 VAL A O 1
ATOM 703 N N . LYS A 1 82 ? -0.663 16.443 -3.764 1.00 66.00 82 LYS A N 1
ATOM 704 C CA . LYS A 1 82 ? -1.102 17.843 -3.691 1.00 66.00 82 LYS A CA 1
ATOM 705 C C . LYS A 1 82 ? -0.118 18.750 -2.942 1.00 66.00 82 LYS A C 1
ATOM 707 O O . LYS A 1 82 ? -0.244 19.965 -3.060 1.00 66.00 82 LYS A O 1
ATOM 712 N N . SER A 1 83 ? 0.800 18.167 -2.170 1.00 57.47 83 SER A N 1
ATOM 713 C CA . SER A 1 83 ? 1.892 18.840 -1.450 1.00 57.47 83 SER A CA 1
ATOM 714 C C . SER A 1 83 ? 3.120 19.057 -2.328 1.00 57.47 83 SER A C 1
ATOM 716 O O . SER A 1 83 ? 3.695 20.162 -2.271 1.00 57.47 83 SER A O 1
#

pLDDT: mean 93.41, std 7.47, range [57.47, 98.38]

Sequence (83 aa):
MRTEYIERLLHYLDTYREFPGTVLVVKIERICGIDRRCSWYIINLMNLIEEENLSYKWRKGTWIIYKNNIDKIRELLLTLVKS

Solvent-accessible surface area (backbone atoms only — not comparable to full-atom values): 4814 Å² total; per-residue (Å²): 121,72,55,63,56,51,51,52,50,50,51,52,52,58,66,55,62,79,47,88,75,67,61,43,81,47,42,45,57,80,79,33,58,87,42,62,67,51,37,53,52,51,50,54,53,50,50,53,39,32,76,70,69,47,34,46,78,77,49,95,64,29,34,41,29,47,56,90,34,50,66,58,51,49,54,58,55,52,53,68,69,76,107